Protein AF-A0A6I9PV59-F1 (afdb_monomer)

Secondary structure (DSSP, 8-state):
--HHHHHHHHHHHHHHHHHHHHHHHHHHHHHHHHHHHHHHHHHHHHHHHHHHHHHHHHHHHHGGG----TTHHHHHHHHHHHHHSTT-GGGGHHHHHHHHHHHHHHHHHHHHS--

pLDDT: mean 85.16, std 13.31, range [39.72, 97.44]

Organism: NCBI:txid8208

InterPro domains:
  IPR007964 MICOS complex subunit MIC19/MIC25 [PF05300] (12-62)
  IPR052632 MICOS complex subunit Mic19 [PTHR21588] (10-115)

Sequence (115 aa):
MPPFLQEIGLKAKQLGAREADLKKQDAFYREQVARLEERSAQFYKVTTENYHKAADQVNAKFRRYETYPVCADLQGQILACYKENVGKTLNCSNIATLYLQCVNNTKQNKLRTGG

Radius of gyration: 40.61 Å; Cα contacts (8 Å, |Δi|>4): 22; chains: 1; bounding box: 74×15×110 Å

Structure (mmCIF, N/CA/C/O backbone):
data_AF-A0A6I9PV59-F1
#
_entry.id   AF-A0A6I9PV59-F1
#
loop_
_atom_site.group_PDB
_atom_site.id
_atom_site.type_symbol
_atom_site.label_atom_id
_atom_site.label_alt_id
_atom_site.label_comp_id
_atom_site.label_asym_id
_atom_site.label_entity_id
_atom_site.label_seq_id
_atom_site.pdbx_PDB_ins_code
_atom_site.Cartn_x
_atom_site.Cartn_y
_atom_site.Cartn_z
_atom_site.occupancy
_atom_site.B_iso_or_equiv
_atom_site.auth_seq_id
_atom_site.auth_comp_id
_atom_site.auth_asym_id
_atom_site.auth_atom_id
_atom_site.pdbx_PDB_model_num
ATOM 1 N N . MET A 1 1 ? 39.782 -5.264 -75.529 1.00 59.97 1 MET A N 1
ATOM 2 C CA . MET A 1 1 ? 38.920 -5.575 -74.365 1.00 59.97 1 MET A CA 1
ATOM 3 C C . MET A 1 1 ? 37.809 -4.529 -74.333 1.00 59.97 1 MET A C 1
ATOM 5 O O . MET A 1 1 ? 38.156 -3.359 -74.437 1.00 59.97 1 MET A O 1
ATOM 9 N N . PRO A 1 2 ? 36.516 -4.898 -74.320 1.00 65.88 2 PRO A N 1
ATOM 10 C CA . PRO A 1 2 ? 35.432 -3.933 -74.509 1.00 65.88 2 PRO A CA 1
ATOM 11 C C . PRO A 1 2 ? 35.369 -2.915 -73.354 1.00 65.88 2 PRO A C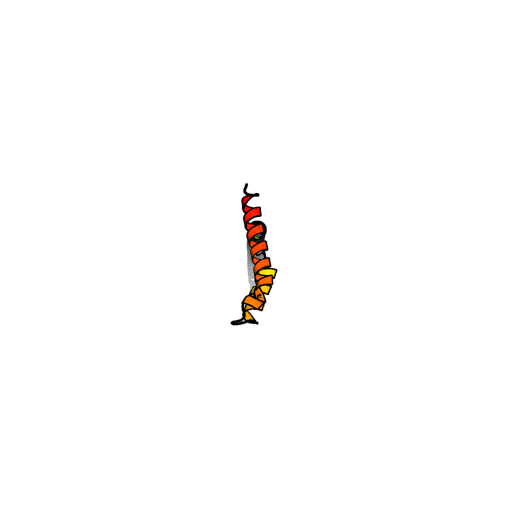 1
ATOM 13 O O . PRO A 1 2 ? 35.429 -3.340 -72.197 1.00 65.88 2 PRO A O 1
ATOM 16 N N . PRO A 1 3 ? 35.199 -1.608 -73.633 1.00 73.50 3 PRO A N 1
ATOM 17 C CA . PRO A 1 3 ? 35.178 -0.543 -72.617 1.00 73.50 3 PRO A CA 1
ATOM 18 C C . PRO A 1 3 ? 34.117 -0.745 -71.517 1.00 73.50 3 PRO A C 1
ATOM 20 O O . PRO A 1 3 ? 34.307 -0.323 -70.379 1.00 73.50 3 PRO A O 1
ATOM 23 N N . PHE A 1 4 ? 33.052 -1.492 -71.815 1.00 74.44 4 PHE A N 1
ATOM 24 C CA . PHE A 1 4 ? 31.960 -1.807 -70.891 1.00 74.44 4 PHE A CA 1
ATOM 25 C C . PHE A 1 4 ? 32.392 -2.622 -69.654 1.00 74.44 4 PHE A C 1
ATOM 27 O O . PHE A 1 4 ? 31.880 -2.419 -68.555 1.00 74.44 4 PHE A O 1
ATOM 34 N N . LEU A 1 5 ? 33.374 -3.525 -69.789 1.00 77.25 5 LEU A N 1
ATOM 35 C CA . LEU A 1 5 ? 33.854 -4.341 -68.661 1.00 77.25 5 LEU A CA 1
ATOM 36 C C . LEU A 1 5 ? 34.677 -3.522 -67.654 1.00 77.25 5 LEU A C 1
ATOM 38 O O . LEU A 1 5 ? 34.680 -3.826 -66.461 1.00 77.25 5 LEU A O 1
ATOM 42 N N . GLN A 1 6 ? 35.351 -2.467 -68.119 1.00 79.12 6 GLN A N 1
ATOM 43 C CA . GLN A 1 6 ? 36.149 -1.587 -67.265 1.00 79.12 6 GLN A CA 1
ATOM 44 C C . GLN A 1 6 ? 35.254 -0.702 -66.386 1.00 79.12 6 GLN A C 1
ATOM 46 O O . GLN A 1 6 ? 35.530 -0.526 -65.198 1.00 79.12 6 GLN A O 1
ATOM 51 N N . GLU A 1 7 ? 34.146 -0.214 -66.945 1.00 83.19 7 GLU A N 1
ATOM 52 C CA . GLU A 1 7 ? 33.148 0.591 -66.237 1.00 83.19 7 GLU A CA 1
ATOM 53 C C . GLU A 1 7 ? 32.430 -0.213 -65.137 1.00 83.19 7 GLU A C 1
ATOM 55 O O . GLU A 1 7 ? 32.293 0.257 -64.004 1.00 83.19 7 GLU A O 1
ATOM 60 N N . ILE A 1 8 ? 32.074 -1.474 -65.420 1.00 86.31 8 ILE A N 1
ATOM 61 C CA . ILE A 1 8 ? 31.498 -2.399 -64.428 1.00 86.31 8 ILE A CA 1
ATOM 62 C C . ILE A 1 8 ? 32.475 -2.644 -63.269 1.00 86.31 8 ILE A C 1
ATOM 64 O O . ILE A 1 8 ? 32.078 -2.576 -62.104 1.00 86.31 8 ILE A O 1
ATOM 68 N N . GLY A 1 9 ? 33.757 -2.886 -63.562 1.00 85.94 9 GLY A N 1
ATOM 69 C CA . GLY A 1 9 ? 34.775 -3.115 -62.533 1.00 85.94 9 GLY A CA 1
ATOM 70 C C . GLY A 1 9 ? 35.0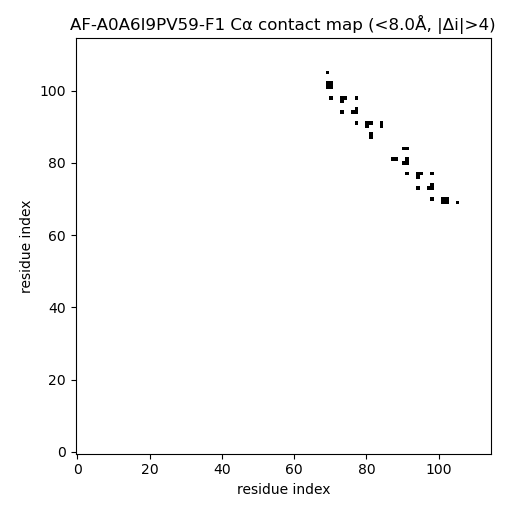01 -1.903 -61.621 1.00 85.94 9 GLY A C 1
ATOM 71 O O . GLY A 1 9 ? 35.211 -2.059 -60.417 1.00 85.94 9 GLY A O 1
ATOM 72 N N . LEU A 1 10 ? 34.918 -0.688 -62.168 1.00 88.56 10 LEU A N 1
ATOM 73 C CA . LEU A 1 10 ? 35.067 0.550 -61.400 1.00 88.56 10 LEU A CA 1
ATOM 74 C C . LEU A 1 10 ? 33.865 0.784 -60.472 1.00 88.56 10 LEU A C 1
ATOM 76 O O . LEU A 1 10 ? 34.034 1.115 -59.296 1.00 88.56 10 LEU A O 1
ATOM 80 N N . LYS A 1 11 ? 32.655 0.513 -60.973 1.00 90.75 11 LYS A N 1
ATOM 81 C CA . LYS A 1 11 ? 31.409 0.590 -60.202 1.00 90.75 11 LYS A CA 1
ATOM 82 C C . LYS A 1 11 ? 31.350 -0.467 -59.096 1.00 90.75 11 LYS A C 1
ATOM 84 O O . LYS A 1 11 ? 30.943 -0.154 -57.982 1.00 90.75 11 LYS A O 1
ATOM 89 N N . ALA A 1 12 ? 31.835 -1.683 -59.358 1.00 91.94 12 ALA A N 1
ATOM 90 C CA . ALA A 1 12 ? 31.950 -2.740 -58.351 1.00 91.94 12 ALA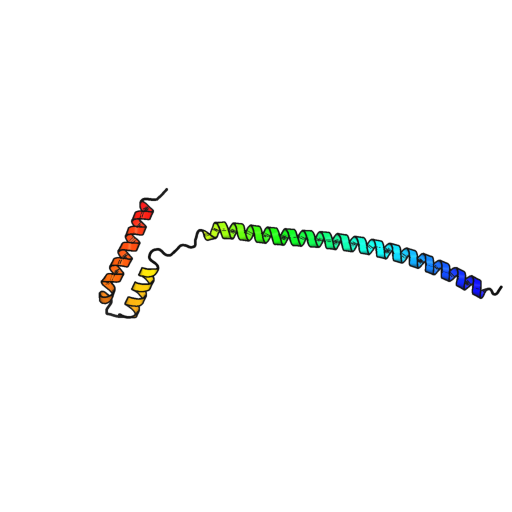 A CA 1
ATOM 91 C C . ALA A 1 12 ? 32.887 -2.344 -57.194 1.00 91.94 12 ALA A C 1
ATOM 93 O O . ALA A 1 12 ? 32.551 -2.555 -56.030 1.00 91.94 12 ALA A O 1
ATOM 94 N N . LYS A 1 13 ? 34.025 -1.697 -57.491 1.00 91.88 13 LYS A N 1
ATOM 95 C CA . LYS A 1 13 ? 34.936 -1.170 -56.459 1.00 91.88 13 LYS A CA 1
ATOM 96 C C . LYS A 1 13 ? 34.292 -0.065 -55.618 1.00 91.88 13 LYS A C 1
ATOM 98 O O . LYS A 1 13 ? 34.423 -0.085 -54.398 1.00 91.88 13 LYS A O 1
ATOM 103 N N . GLN A 1 14 ? 33.575 0.869 -56.249 1.00 93.69 14 GLN A N 1
ATOM 104 C CA . GLN A 1 14 ? 32.835 1.912 -55.528 1.00 93.69 14 GLN A CA 1
ATOM 105 C C . GLN A 1 14 ? 31.748 1.333 -54.617 1.00 93.69 14 GLN A C 1
ATOM 107 O O . GLN A 1 14 ? 31.594 1.788 -53.485 1.00 93.69 14 GLN A O 1
ATOM 112 N N . LEU A 1 15 ? 31.011 0.325 -55.090 1.00 94.06 15 LEU A N 1
ATOM 113 C CA . LEU A 1 15 ? 29.992 -0.353 -54.289 1.00 94.06 15 LEU A CA 1
ATOM 114 C C . LEU A 1 15 ? 30.608 -1.074 -53.088 1.00 94.06 15 LEU A C 1
ATOM 116 O O . LEU A 1 15 ? 30.111 -0.904 -51.980 1.00 94.06 15 LEU A O 1
ATOM 120 N N . GLY A 1 16 ? 31.720 -1.791 -53.277 1.00 94.25 16 GLY A N 1
ATOM 121 C CA . GLY A 1 16 ? 32.424 -2.461 -52.180 1.00 94.25 16 GLY A CA 1
ATOM 122 C C . GLY A 1 16 ? 32.947 -1.489 -51.117 1.00 94.25 16 GLY A C 1
ATOM 123 O O . GLY A 1 16 ? 32.797 -1.745 -49.925 1.00 94.25 16 GLY A O 1
ATOM 124 N N . ALA A 1 17 ? 33.497 -0.342 -51.532 1.00 94.00 17 ALA A N 1
ATOM 125 C CA . ALA A 1 17 ? 33.923 0.705 -50.601 1.00 94.00 17 ALA A CA 1
ATOM 126 C C . ALA A 1 17 ? 32.736 1.276 -49.806 1.00 94.00 17 ALA A C 1
ATOM 128 O O . ALA A 1 17 ? 32.789 1.368 -48.582 1.00 94.00 17 ALA A O 1
ATOM 129 N N . ARG A 1 18 ? 31.623 1.573 -50.489 1.00 94.56 18 ARG A N 1
ATOM 130 C CA . ARG A 1 18 ? 30.406 2.089 -49.850 1.00 94.56 18 ARG A CA 1
ATOM 131 C C . ARG A 1 18 ? 29.770 1.075 -48.896 1.00 94.56 18 ARG A C 1
ATOM 133 O O . ARG A 1 18 ? 29.250 1.465 -47.856 1.00 94.56 18 ARG A O 1
ATOM 140 N N . GLU A 1 19 ? 29.817 -0.214 -49.222 1.00 95.44 19 GLU A N 1
ATOM 141 C CA . GLU A 1 19 ? 29.332 -1.282 -48.344 1.00 95.44 19 GLU A CA 1
ATOM 142 C C . GLU A 1 19 ? 30.196 -1.414 -47.080 1.00 95.44 19 GLU A C 1
ATOM 144 O O . GLU A 1 19 ? 29.660 -1.596 -45.985 1.00 95.44 19 GLU A O 1
ATOM 149 N N . ALA A 1 20 ? 31.519 -1.280 -47.205 1.00 96.06 20 ALA A N 1
ATOM 150 C CA . ALA A 1 20 ? 32.426 -1.289 -46.059 1.00 96.06 20 ALA A CA 1
ATOM 151 C C . ALA A 1 20 ? 32.161 -0.105 -45.113 1.00 96.06 20 ALA A C 1
ATOM 153 O O . ALA A 1 20 ? 32.093 -0.294 -43.896 1.00 96.06 20 ALA A O 1
ATOM 154 N N . ASP A 1 21 ? 31.936 1.089 -45.667 1.00 95.38 21 ASP A N 1
ATOM 155 C CA . ASP A 1 21 ? 31.590 2.277 -44.884 1.00 95.38 21 ASP A CA 1
ATOM 156 C C . ASP A 1 21 ? 30.243 2.118 -44.166 1.00 95.38 21 ASP A C 1
ATOM 158 O O . ASP A 1 21 ? 30.139 2.409 -42.972 1.00 95.38 21 ASP A O 1
ATOM 162 N N . LEU A 1 22 ? 29.227 1.583 -44.854 1.00 94.81 22 LEU A N 1
ATOM 163 C CA . LEU A 1 22 ? 27.920 1.300 -44.253 1.00 94.81 22 LEU A CA 1
ATOM 164 C C . LEU A 1 22 ? 28.021 0.275 -43.118 1.00 94.81 22 LEU A C 1
ATOM 166 O O . LEU A 1 22 ? 27.437 0.488 -42.058 1.00 94.81 22 LEU A O 1
ATOM 170 N N . LYS A 1 23 ? 28.798 -0.802 -43.291 1.00 96.44 23 LYS A N 1
ATOM 171 C CA . LYS A 1 23 ? 29.027 -1.800 -42.228 1.00 96.44 23 LYS A CA 1
ATOM 172 C C . LYS A 1 23 ? 29.723 -1.195 -41.014 1.00 96.44 23 LYS A C 1
ATOM 174 O O . LYS A 1 23 ? 29.371 -1.520 -39.883 1.00 96.44 23 LYS A O 1
ATOM 179 N N . LYS A 1 24 ? 30.689 -0.300 -41.231 1.00 96.62 24 LYS A N 1
ATOM 180 C CA . LYS A 1 24 ? 31.383 0.396 -40.142 1.00 96.62 24 LYS A CA 1
ATOM 181 C C . LYS A 1 24 ? 30.431 1.300 -39.357 1.00 96.62 24 LYS A C 1
ATOM 183 O O . LYS A 1 24 ? 30.494 1.325 -38.130 1.00 96.62 24 LYS A O 1
ATOM 188 N N . GLN A 1 25 ? 29.545 2.013 -40.052 1.00 95.38 25 GLN A N 1
ATOM 189 C CA . GLN A 1 25 ? 28.523 2.840 -39.412 1.00 95.38 25 GLN A CA 1
ATOM 190 C C . GLN A 1 25 ? 27.499 1.995 -38.649 1.00 95.38 25 GLN A C 1
ATOM 192 O O . GLN A 1 25 ? 27.231 2.295 -37.490 1.00 95.38 25 GLN A O 1
ATOM 197 N N . ASP A 1 26 ? 26.974 0.923 -39.247 1.00 96.38 26 ASP A N 1
ATOM 198 C CA . ASP A 1 26 ? 26.022 0.016 -38.589 1.00 96.38 26 ASP A CA 1
ATOM 199 C C . ASP A 1 26 ? 26.615 -0.585 -37.306 1.00 96.38 26 ASP A C 1
ATOM 201 O O . ASP A 1 26 ? 25.983 -0.528 -36.253 1.00 96.38 26 ASP A O 1
ATOM 205 N N . ALA A 1 27 ? 27.864 -1.059 -37.351 1.00 96.62 27 ALA A N 1
ATOM 206 C CA . ALA A 1 27 ? 28.553 -1.577 -36.171 1.00 96.62 27 ALA A CA 1
ATOM 207 C C . ALA A 1 27 ? 28.692 -0.517 -35.064 1.00 96.62 27 ALA A C 1
ATOM 209 O O . ALA A 1 27 ? 28.397 -0.796 -33.902 1.00 96.62 27 ALA A O 1
ATOM 210 N N . PHE A 1 28 ? 29.084 0.710 -35.425 1.00 96.56 28 PHE A N 1
ATOM 211 C CA . PHE A 1 28 ? 29.209 1.815 -34.474 1.00 96.56 28 PHE A CA 1
ATOM 212 C C . PHE A 1 28 ? 27.864 2.175 -33.829 1.00 96.56 28 PHE A C 1
ATOM 214 O O . PHE A 1 28 ? 27.774 2.297 -32.608 1.00 96.56 28 PHE A O 1
ATOM 221 N N . TYR A 1 29 ? 26.802 2.319 -34.627 1.00 95.44 29 TYR A N 1
ATOM 222 C CA . TYR A 1 29 ? 25.481 2.666 -34.105 1.00 95.44 29 TYR A CA 1
ATOM 223 C C . TYR A 1 29 ? 24.890 1.552 -33.243 1.00 95.44 29 TYR A C 1
ATOM 225 O O . TYR A 1 29 ? 24.319 1.847 -32.195 1.00 95.44 29 TYR A O 1
ATOM 233 N N . ARG A 1 30 ? 25.078 0.282 -33.618 1.00 96.50 30 ARG A N 1
ATOM 234 C CA . ARG A 1 30 ? 24.661 -0.857 -32.789 1.00 96.50 30 ARG A CA 1
ATOM 235 C C . ARG A 1 30 ? 25.348 -0.862 -31.432 1.00 96.50 30 ARG A C 1
ATOM 237 O O . ARG A 1 30 ? 24.683 -1.089 -30.427 1.00 96.50 30 ARG A O 1
ATOM 244 N N . GLU A 1 31 ? 26.647 -0.574 -31.383 1.00 96.44 31 GLU A N 1
ATOM 245 C CA . GLU A 1 31 ? 27.371 -0.490 -30.112 1.00 96.44 31 GLU A CA 1
ATOM 246 C C . GLU A 1 31 ? 26.836 0.647 -29.228 1.00 96.44 31 GLU A C 1
ATOM 248 O O . GLU A 1 31 ? 26.632 0.461 -28.028 1.00 96.44 31 GLU A O 1
ATOM 253 N N . GLN A 1 32 ? 26.559 1.817 -29.812 1.00 95.00 32 GLN A N 1
ATOM 254 C CA . GLN A 1 32 ? 25.984 2.946 -29.075 1.00 95.00 32 GLN A CA 1
ATOM 255 C C . GLN A 1 32 ? 24.591 2.624 -28.521 1.00 95.00 32 GLN A C 1
ATOM 257 O O . GLN A 1 32 ? 24.311 2.930 -27.361 1.00 95.00 32 GLN A O 1
ATOM 262 N N . VAL A 1 33 ? 23.736 1.977 -29.321 1.00 95.88 33 VAL A N 1
ATOM 263 C CA . VAL A 1 33 ? 22.402 1.540 -28.885 1.00 95.88 33 VAL A CA 1
ATOM 264 C C . VAL A 1 33 ? 22.517 0.532 -27.744 1.00 95.88 33 VAL A C 1
ATOM 266 O O . VAL A 1 33 ? 21.901 0.743 -26.705 1.00 95.88 33 VAL A O 1
ATOM 269 N N . ALA A 1 34 ? 23.372 -0.486 -27.875 1.00 95.62 34 ALA A N 1
ATOM 270 C CA . ALA A 1 34 ? 23.563 -1.495 -26.835 1.00 95.62 34 ALA A CA 1
ATOM 271 C C . ALA A 1 34 ? 24.024 -0.880 -25.500 1.00 95.62 34 ALA A C 1
ATOM 273 O O . ALA A 1 34 ? 23.489 -1.208 -24.442 1.00 95.62 34 ALA A O 1
ATOM 274 N N . ARG A 1 35 ? 24.966 0.074 -25.539 1.00 93.31 35 ARG A N 1
ATOM 275 C CA . ARG A 1 35 ? 25.415 0.804 -24.337 1.00 93.31 35 ARG A CA 1
ATOM 276 C C . ARG A 1 35 ? 24.296 1.639 -23.712 1.00 93.31 35 ARG A C 1
ATOM 278 O O . ARG A 1 35 ? 24.208 1.737 -22.486 1.00 93.31 35 ARG A O 1
ATOM 285 N N . LEU A 1 36 ? 23.460 2.276 -24.533 1.00 92.31 36 LEU A N 1
ATOM 286 C CA . LEU A 1 36 ? 22.335 3.075 -24.052 1.00 92.31 36 LEU A CA 1
ATOM 287 C C . LEU A 1 36 ? 21.262 2.192 -23.400 1.00 92.31 36 LEU A C 1
ATOM 289 O O . LEU A 1 36 ? 20.762 2.534 -22.328 1.00 92.31 36 LEU A O 1
ATOM 293 N N . GLU A 1 37 ? 20.945 1.054 -24.016 1.00 90.19 37 GLU A N 1
ATOM 294 C CA . GLU A 1 37 ? 20.009 0.059 -23.488 1.00 90.19 37 GLU A CA 1
ATOM 295 C C . GLU A 1 37 ? 20.501 -0.524 -22.161 1.00 90.19 37 GLU A C 1
ATOM 297 O O . GLU A 1 37 ? 19.736 -0.567 -21.197 1.00 90.19 37 GLU A O 1
ATOM 302 N N . GLU A 1 38 ? 21.785 -0.882 -22.064 1.00 90.69 38 GLU A N 1
ATOM 303 C CA . GLU A 1 38 ? 22.387 -1.368 -20.819 1.00 9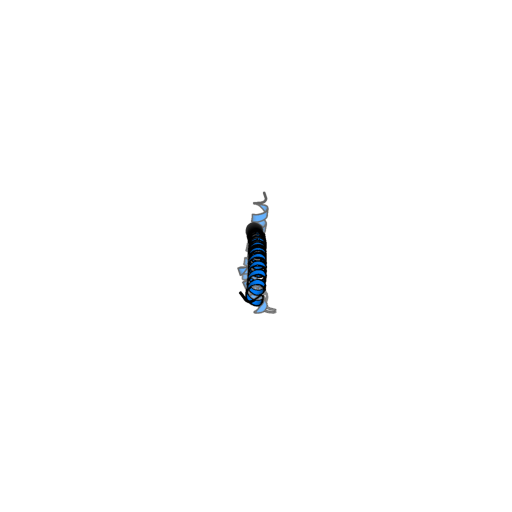0.69 38 GLU A CA 1
ATOM 304 C C . GLU A 1 38 ? 22.281 -0.325 -19.699 1.00 90.69 38 GLU A C 1
ATOM 306 O O . GLU A 1 38 ? 21.817 -0.627 -18.596 1.00 90.69 38 GLU A O 1
ATOM 311 N N . ARG A 1 39 ? 22.647 0.931 -19.985 1.00 87.38 39 ARG A N 1
ATOM 312 C CA . ARG A 1 39 ? 22.562 2.024 -19.006 1.00 87.38 39 ARG A CA 1
ATOM 313 C C . ARG A 1 39 ? 21.122 2.286 -18.566 1.00 87.38 39 ARG A C 1
ATOM 315 O O . ARG A 1 39 ? 20.878 2.525 -17.383 1.00 87.38 39 ARG A O 1
ATOM 322 N N . SER A 1 40 ? 20.176 2.238 -19.502 1.00 85.00 40 SER A N 1
ATOM 323 C CA . SER A 1 40 ? 18.747 2.380 -19.217 1.00 85.00 40 SER A CA 1
ATOM 324 C C . SER A 1 40 ? 18.257 1.252 -18.305 1.00 85.00 40 SER A C 1
ATOM 326 O O . SER A 1 40 ? 17.662 1.519 -17.260 1.00 85.00 40 SER A O 1
ATOM 328 N N . ALA A 1 41 ? 18.584 -0.002 -18.628 1.00 84.56 41 ALA A N 1
ATOM 329 C CA . ALA A 1 41 ? 18.204 -1.169 -17.835 1.00 84.56 41 ALA A CA 1
ATOM 330 C C . ALA A 1 41 ? 18.769 -1.111 -16.407 1.00 84.56 41 ALA A C 1
ATOM 332 O O . ALA A 1 41 ? 18.051 -1.380 -15.440 1.00 84.56 41 ALA A O 1
ATOM 333 N N . GLN A 1 42 ? 20.032 -0.700 -16.254 1.00 80.75 42 GLN A N 1
ATOM 334 C CA . GLN A 1 42 ? 20.646 -0.488 -14.941 1.00 80.75 42 GLN A CA 1
ATOM 335 C C . GLN A 1 42 ? 19.915 0.596 -14.137 1.00 80.75 42 GLN A C 1
ATOM 337 O O . GLN A 1 42 ? 19.636 0.400 -12.953 1.00 80.75 42 GLN A O 1
ATOM 342 N N . PHE A 1 43 ? 19.553 1.715 -14.769 1.00 76.62 43 PHE A N 1
ATOM 343 C CA . PHE A 1 43 ? 18.832 2.800 -14.103 1.00 76.62 43 PHE A CA 1
ATOM 344 C C . PHE A 1 43 ? 17.423 2.380 -13.655 1.00 76.62 43 PHE A C 1
ATOM 346 O O . PHE A 1 43 ? 17.037 2.629 -12.508 1.00 76.62 43 PHE A O 1
ATOM 353 N N . TYR A 1 44 ? 16.673 1.688 -14.520 1.00 68.50 44 TYR A N 1
ATOM 354 C CA . TYR A 1 44 ? 15.351 1.152 -14.179 1.00 68.50 44 TYR A CA 1
ATOM 355 C C . TYR A 1 44 ? 15.420 0.174 -13.002 1.00 68.50 44 TYR A C 1
ATOM 357 O O . TYR A 1 44 ? 14.648 0.304 -12.053 1.00 68.50 44 TYR A O 1
ATOM 365 N N . LYS A 1 45 ? 16.392 -0.746 -13.007 1.00 72.19 45 LYS A N 1
ATOM 366 C CA . LYS A 1 45 ? 16.573 -1.729 -11.932 1.00 72.19 45 LYS A CA 1
ATOM 367 C C . LYS A 1 45 ? 16.837 -1.066 -10.578 1.00 72.19 45 LYS A C 1
ATOM 369 O O . LYS A 1 45 ? 16.145 -1.356 -9.604 1.00 72.19 45 LYS A O 1
ATOM 374 N N . VAL A 1 46 ? 17.785 -0.128 -10.529 1.00 70.81 46 VAL A N 1
ATOM 375 C CA . VAL A 1 46 ? 18.142 0.595 -9.296 1.00 70.81 46 VAL A CA 1
ATOM 376 C C . VAL A 1 46 ? 16.967 1.433 -8.778 1.00 70.81 46 VAL A C 1
ATOM 378 O O . VAL A 1 46 ? 16.791 1.564 -7.568 1.00 70.81 46 VAL A O 1
ATOM 381 N N . THR A 1 47 ? 16.130 1.969 -9.667 1.00 68.50 47 THR A N 1
ATOM 382 C CA . THR A 1 47 ? 14.953 2.762 -9.277 1.00 68.50 47 THR A CA 1
ATOM 383 C C . THR A 1 47 ? 13.882 1.891 -8.623 1.00 68.50 47 THR A C 1
ATOM 385 O O . THR A 1 47 ? 13.392 2.216 -7.541 1.00 68.50 47 THR A O 1
ATOM 388 N N . THR A 1 48 ? 13.554 0.756 -9.240 1.00 72.25 48 THR A N 1
ATOM 389 C CA . THR A 1 48 ? 12.527 -0.160 -8.735 1.00 72.25 48 THR A CA 1
ATOM 390 C C . THR A 1 48 ? 12.962 -0.840 -7.435 1.00 72.25 48 THR A C 1
ATOM 392 O O . THR A 1 48 ? 12.195 -0.867 -6.473 1.00 72.25 48 THR A O 1
ATOM 395 N N . GLU A 1 49 ? 14.204 -1.325 -7.351 1.00 78.44 49 GLU A N 1
ATOM 396 C CA . GLU A 1 49 ? 14.723 -1.985 -6.144 1.00 78.44 49 GLU A CA 1
ATOM 397 C C . GLU A 1 49 ? 14.793 -1.033 -4.944 1.00 78.44 49 GLU A C 1
ATOM 399 O O . GLU A 1 49 ? 14.365 -1.389 -3.843 1.00 78.44 49 GLU A O 1
ATOM 404 N N . ASN A 1 50 ? 15.278 0.197 -5.144 1.00 80.75 50 ASN A N 1
ATOM 405 C CA . ASN A 1 50 ? 15.318 1.188 -4.069 1.00 80.75 50 ASN A CA 1
ATOM 406 C C . ASN A 1 50 ? 13.916 1.608 -3.624 1.00 80.75 50 ASN A C 1
ATOM 408 O O . ASN A 1 50 ? 13.692 1.772 -2.425 1.00 80.75 50 ASN A O 1
ATOM 412 N N . TYR A 1 51 ? 12.971 1.744 -4.559 1.00 81.62 51 TYR A N 1
ATOM 413 C CA . TYR A 1 51 ? 11.584 2.059 -4.230 1.00 81.62 51 TYR A CA 1
ATOM 414 C C . TYR A 1 51 ? 10.945 0.964 -3.373 1.00 81.62 51 TYR A C 1
ATOM 416 O O . TYR A 1 51 ? 10.427 1.262 -2.297 1.00 81.62 51 TYR A O 1
ATOM 424 N N . HIS A 1 52 ? 11.028 -0.301 -3.797 1.00 85.12 52 HIS A N 1
ATOM 425 C CA . HIS A 1 52 ? 10.467 -1.417 -3.031 1.00 85.12 52 HIS A CA 1
ATOM 426 C C . HIS A 1 52 ? 11.112 -1.536 -1.655 1.00 85.12 52 HIS A C 1
ATOM 428 O O . HIS A 1 52 ? 10.411 -1.629 -0.653 1.00 85.12 52 HIS A O 1
ATOM 434 N N . LYS A 1 53 ? 12.440 -1.425 -1.578 1.00 87.06 53 LYS A N 1
ATOM 435 C CA . LYS A 1 53 ? 13.156 -1.470 -0.302 1.00 87.06 53 LYS A CA 1
ATOM 436 C C . LYS A 1 53 ? 12.752 -0.324 0.629 1.00 87.06 53 LYS A C 1
ATOM 438 O O . LYS A 1 53 ? 12.596 -0.541 1.830 1.00 87.06 53 LYS A O 1
ATOM 443 N N . ALA A 1 54 ? 12.571 0.887 0.102 1.00 85.12 54 ALA A N 1
ATOM 444 C CA . ALA A 1 54 ? 12.083 2.022 0.880 1.00 85.12 54 ALA A CA 1
ATOM 445 C C . ALA A 1 54 ? 10.636 1.800 1.351 1.00 85.12 54 ALA A C 1
ATOM 447 O O . ALA A 1 54 ? 10.336 2.030 2.524 1.00 85.12 54 ALA A O 1
ATOM 448 N N . ALA A 1 55 ? 9.762 1.297 0.477 1.00 84.12 55 ALA A N 1
ATOM 449 C CA . ALA A 1 55 ? 8.381 0.963 0.809 1.00 84.12 55 ALA A CA 1
ATOM 450 C C . ALA A 1 55 ? 8.301 -0.115 1.902 1.00 84.12 55 ALA A C 1
ATOM 452 O O . ALA A 1 55 ? 7.558 0.056 2.866 1.00 84.12 55 ALA A O 1
ATOM 453 N N . ASP A 1 56 ? 9.116 -1.168 1.820 1.00 83.25 56 ASP A N 1
ATOM 454 C CA . ASP A 1 56 ? 9.178 -2.233 2.825 1.00 83.25 56 ASP A CA 1
ATOM 455 C C . ASP A 1 56 ? 9.702 -1.724 4.169 1.00 83.25 56 ASP A C 1
ATOM 457 O O . ASP A 1 56 ? 9.153 -2.060 5.217 1.00 83.25 56 ASP A O 1
ATOM 461 N N . GLN A 1 57 ? 10.726 -0.865 4.166 1.00 82.75 57 GLN A N 1
ATOM 462 C CA . GLN A 1 57 ? 11.242 -0.249 5.392 1.00 82.75 57 GLN A CA 1
ATOM 463 C C . GLN A 1 57 ? 10.211 0.658 6.067 1.00 82.75 57 GLN A C 1
ATOM 465 O O . GLN A 1 57 ? 10.102 0.660 7.296 1.00 82.75 57 GLN A O 1
ATOM 470 N N . VAL A 1 58 ? 9.454 1.429 5.283 1.00 80.94 58 VAL A N 1
ATOM 471 C CA . VAL A 1 58 ? 8.335 2.233 5.784 1.00 80.94 58 VAL A CA 1
ATOM 472 C C . VAL A 1 58 ? 7.255 1.301 6.330 1.00 80.94 58 VAL A C 1
ATOM 474 O O . VAL A 1 58 ? 6.888 1.417 7.495 1.00 80.94 58 VAL A O 1
ATOM 477 N N . ASN A 1 59 ? 6.814 0.309 5.562 1.00 75.94 59 ASN A N 1
ATOM 478 C CA . ASN A 1 59 ? 5.782 -0.630 5.991 1.00 75.94 59 ASN A CA 1
ATOM 479 C C . ASN A 1 59 ? 6.176 -1.366 7.283 1.00 75.94 59 ASN A C 1
ATOM 481 O O . ASN A 1 59 ? 5.383 -1.444 8.212 1.00 75.94 59 ASN A O 1
ATOM 485 N N . ALA A 1 60 ? 7.424 -1.816 7.417 1.00 74.25 60 ALA A N 1
ATOM 486 C CA . ALA A 1 60 ? 7.925 -2.454 8.634 1.00 74.25 60 ALA A CA 1
ATOM 487 C C . ALA A 1 60 ? 7.932 -1.512 9.854 1.00 74.25 60 ALA A C 1
ATOM 489 O O . ALA A 1 60 ? 7.651 -1.944 10.973 1.00 74.25 60 ALA A O 1
ATOM 490 N N . LYS A 1 61 ? 8.226 -0.219 9.661 1.00 68.56 61 LYS A N 1
ATOM 491 C CA . LYS A 1 61 ? 8.188 0.785 10.738 1.00 68.56 61 LYS A CA 1
ATOM 492 C C . LYS A 1 61 ? 6.759 1.167 11.132 1.00 68.56 61 LYS A C 1
ATOM 494 O O . LYS A 1 61 ? 6.497 1.360 12.317 1.00 68.56 61 LYS A O 1
ATOM 499 N N . PHE A 1 62 ? 5.843 1.251 10.168 1.00 65.38 62 PHE A N 1
ATOM 500 C CA . PHE A 1 62 ? 4.466 1.708 10.380 1.00 65.38 62 PHE A CA 1
ATOM 501 C C . PHE A 1 62 ? 3.462 0.576 10.663 1.00 65.38 62 PHE A C 1
ATOM 503 O O . PHE A 1 62 ? 2.435 0.835 11.288 1.00 65.38 62 PHE A O 1
ATOM 510 N N . ARG A 1 63 ? 3.788 -0.693 10.363 1.00 57.88 63 ARG A N 1
ATOM 511 C CA . ARG A 1 63 ? 3.029 -1.879 10.821 1.00 57.88 63 ARG A CA 1
ATOM 512 C C . ARG A 1 63 ? 2.957 -2.019 12.343 1.00 57.88 63 ARG A C 1
ATOM 514 O O . ARG A 1 63 ? 2.167 -2.811 12.840 1.00 57.88 63 ARG A O 1
ATOM 521 N N . ARG A 1 64 ? 3.725 -1.225 13.101 1.00 55.84 64 ARG A N 1
ATOM 522 C CA . ARG A 1 64 ? 3.616 -1.139 14.567 1.00 55.84 64 ARG A CA 1
ATOM 523 C C . ARG A 1 64 ? 2.234 -0.700 15.064 1.00 55.84 64 ARG A C 1
ATOM 525 O O . ARG A 1 64 ? 1.952 -0.885 16.242 1.00 55.84 64 ARG A O 1
ATOM 532 N N . TYR A 1 65 ? 1.388 -0.154 14.191 1.00 51.41 65 TYR A N 1
ATOM 533 C CA . TYR A 1 65 ? 0.031 0.269 14.524 1.00 51.41 65 TYR A CA 1
ATOM 534 C C . TYR A 1 65 ? -1.044 -0.590 13.853 1.00 51.41 65 TYR A C 1
ATOM 536 O O . TYR A 1 65 ? -2.102 -0.078 13.486 1.00 51.41 65 TYR A O 1
ATOM 544 N N . GLU A 1 66 ? -0.860 -1.912 13.804 1.00 52.06 66 GLU A N 1
ATOM 545 C CA . GLU A 1 66 ? -2.008 -2.776 14.105 1.00 52.06 66 GLU A CA 1
ATOM 546 C C . GLU A 1 66 ? -2.414 -2.469 15.550 1.00 52.06 66 GLU A C 1
ATOM 548 O O . GLU A 1 66 ? -2.016 -3.126 16.508 1.00 52.06 66 GLU A O 1
ATOM 553 N N . THR A 1 67 ? -3.121 -1.351 15.720 1.00 55.53 67 THR A N 1
ATOM 554 C CA . THR A 1 67 ? -3.675 -0.927 16.995 1.00 55.53 67 THR A CA 1
ATOM 555 C C . THR A 1 67 ? -4.766 -1.936 17.277 1.00 55.53 67 THR A C 1
ATOM 557 O O . THR A 1 67 ? -5.904 -1.742 16.860 1.00 55.53 67 THR A O 1
ATOM 560 N N . TYR A 1 68 ? -4.391 -3.067 17.874 1.00 61.47 68 TYR A N 1
ATOM 561 C CA . TYR A 1 68 ? -5.341 -4.108 18.208 1.00 61.47 68 TYR A CA 1
ATOM 562 C C . TYR A 1 68 ? -6.379 -3.455 19.120 1.00 61.47 68 TYR A C 1
ATOM 564 O O . TYR A 1 68 ? -6.001 -2.951 20.188 1.00 61.47 68 TYR A O 1
ATOM 572 N N . PRO A 1 69 ? -7.647 -3.356 18.685 1.00 72.62 69 PRO A N 1
ATOM 573 C CA . PRO A 1 69 ? -8.644 -2.660 19.464 1.00 72.62 69 PRO A CA 1
ATOM 574 C C . PRO A 1 69 ? -8.739 -3.367 20.810 1.00 72.62 69 PRO A C 1
ATOM 576 O O . PRO A 1 69 ? -9.000 -4.568 20.901 1.00 72.62 69 PRO A O 1
ATOM 579 N N . VAL A 1 70 ? -8.433 -2.637 21.877 1.00 83.94 70 VAL A N 1
ATOM 580 C CA . VAL A 1 70 ? -8.448 -3.234 23.205 1.00 83.94 70 VAL A CA 1
ATOM 581 C C . VAL A 1 70 ? -9.892 -3.590 23.536 1.00 83.94 70 VAL A C 1
ATOM 583 O O . VAL A 1 70 ? -10.789 -2.774 23.341 1.00 83.94 70 VAL A O 1
ATOM 586 N N . CYS A 1 71 ? -10.110 -4.811 24.025 1.00 91.25 71 CYS A N 1
ATOM 587 C CA . CYS A 1 71 ? -11.443 -5.349 24.297 1.00 91.25 71 CYS A CA 1
ATOM 588 C C . CYS A 1 71 ? -12.314 -5.550 23.037 1.00 91.25 71 CYS A C 1
ATOM 590 O O . CYS A 1 71 ? -13.537 -5.577 23.172 1.00 91.25 71 CYS A O 1
ATOM 592 N N . ALA A 1 72 ? -11.721 -5.712 21.841 1.00 90.56 72 ALA A N 1
ATOM 593 C CA . ALA A 1 72 ? -12.443 -5.885 20.571 1.00 90.56 72 ALA A CA 1
ATOM 594 C C . ALA A 1 72 ? -13.533 -6.968 20.619 1.00 90.56 72 ALA A C 1
ATOM 596 O O . ALA A 1 72 ? -14.659 -6.731 20.186 1.00 90.56 72 ALA A O 1
ATOM 597 N N . ASP A 1 73 ? -13.232 -8.128 21.204 1.00 91.81 73 ASP A N 1
ATOM 598 C CA . ASP A 1 73 ? -14.185 -9.240 21.277 1.00 91.81 73 ASP A CA 1
ATOM 599 C C . ASP A 1 73 ? -15.390 -8.898 22.165 1.00 91.81 73 ASP A C 1
ATOM 601 O O . ASP A 1 73 ? -16.537 -9.161 21.803 1.00 91.81 73 ASP A O 1
ATOM 605 N N . LEU A 1 74 ? -15.144 -8.249 23.310 1.00 94.75 74 LEU A N 1
ATOM 606 C CA . LEU A 1 74 ? -16.198 -7.776 24.214 1.00 94.75 74 LEU A CA 1
ATOM 607 C C . LEU A 1 74 ? -17.015 -6.646 23.576 1.00 94.75 74 LEU A C 1
ATOM 609 O O . LEU A 1 74 ? -18.229 -6.590 23.762 1.00 94.75 74 LEU A O 1
ATOM 613 N N . GLN A 1 75 ? -16.368 -5.779 22.793 1.00 93.81 75 GLN A N 1
ATOM 614 C CA . GLN A 1 75 ? -17.034 -4.737 22.016 1.00 93.81 75 GLN A CA 1
ATOM 615 C C . GLN A 1 75 ? -17.959 -5.343 20.949 1.00 93.81 75 GLN A C 1
ATOM 617 O O . GLN A 1 75 ? -19.090 -4.888 20.786 1.00 93.81 75 GLN A O 1
ATOM 622 N N . GLY A 1 76 ? -17.521 -6.394 20.252 1.00 94.81 76 GLY A N 1
ATOM 623 C CA . GLY A 1 76 ? -18.367 -7.129 19.311 1.00 94.81 76 GLY A CA 1
ATOM 624 C C . GLY A 1 76 ? -19.580 -7.757 20.003 1.00 94.81 76 GLY A C 1
ATOM 625 O O . GLY A 1 76 ? -20.715 -7.569 19.563 1.00 94.81 76 GLY A O 1
ATOM 626 N N . GLN A 1 77 ? -19.354 -8.434 21.131 1.00 95.69 77 GLN A N 1
ATOM 627 C CA . GLN A 1 77 ? -20.407 -9.111 21.895 1.00 95.69 77 GLN A CA 1
ATOM 628 C C . GLN A 1 77 ? -21.451 -8.144 22.471 1.00 95.69 77 GLN A C 1
ATOM 630 O O . GLN A 1 77 ? -22.649 -8.416 22.388 1.00 95.69 77 GLN A O 1
ATOM 635 N N . ILE A 1 78 ? -21.036 -7.001 23.032 1.00 96.50 78 ILE A N 1
ATOM 636 C CA . ILE A 1 78 ? -21.982 -6.031 23.607 1.00 96.50 78 ILE A CA 1
ATOM 637 C C . ILE A 1 78 ? -22.836 -5.363 22.521 1.00 96.50 78 ILE A C 1
ATOM 639 O O . ILE A 1 78 ? -24.040 -5.180 22.709 1.00 96.50 78 ILE A O 1
ATOM 643 N N . LEU A 1 79 ? -22.239 -5.050 21.364 1.00 96.31 79 LEU A N 1
ATOM 644 C CA . LEU A 1 79 ? -22.959 -4.479 20.225 1.00 96.31 79 LEU A CA 1
ATOM 645 C C . LEU A 1 79 ? -23.980 -5.468 19.656 1.00 96.31 79 LEU A C 1
ATOM 647 O O . LEU A 1 79 ? -25.117 -5.077 19.386 1.00 96.31 79 LEU A O 1
ATOM 651 N N . ALA A 1 80 ? -23.604 -6.744 19.523 1.00 97.19 80 ALA A N 1
ATOM 652 C CA . ALA A 1 80 ? -24.524 -7.802 19.116 1.00 97.19 80 ALA A CA 1
ATOM 653 C C . ALA A 1 80 ? -25.690 -7.936 20.109 1.00 97.19 80 ALA A C 1
ATOM 655 O O . ALA A 1 80 ? -26.851 -7.883 19.703 1.00 97.19 80 ALA A O 1
ATOM 656 N N . CYS A 1 81 ? -25.399 -7.975 21.414 1.00 97.44 81 CYS A N 1
ATOM 657 C CA . CYS A 1 81 ? -26.428 -8.100 22.444 1.00 97.44 81 CYS A CA 1
ATOM 658 C C . CYS A 1 81 ? -27.445 -6.949 22.406 1.00 97.44 81 CYS A C 1
ATOM 660 O O . CYS A 1 81 ? -28.651 -7.198 22.448 1.00 97.44 81 CYS A O 1
ATOM 662 N N . TYR A 1 82 ? -26.992 -5.694 22.287 1.00 97.31 82 TYR A N 1
ATOM 663 C CA . TYR A 1 82 ? -27.908 -4.551 22.202 1.00 97.31 82 TYR A CA 1
ATOM 664 C C . TYR A 1 82 ? -28.748 -4.554 20.925 1.00 97.31 82 TYR A C 1
ATOM 666 O O . TYR A 1 82 ? -29.915 -4.164 20.970 1.00 97.31 82 TYR A O 1
ATOM 674 N N . LYS A 1 83 ? -28.181 -5.015 19.806 1.00 97.19 83 LYS A N 1
ATOM 675 C CA . LYS A 1 83 ? -28.910 -5.161 18.542 1.00 97.19 83 LYS A CA 1
ATOM 676 C C . LYS A 1 83 ? -30.013 -6.218 18.640 1.00 97.19 83 LYS A C 1
ATOM 678 O O . LYS A 1 83 ? -31.080 -6.033 18.067 1.00 97.19 83 LYS A O 1
ATOM 683 N N . GLU A 1 84 ? -29.771 -7.299 19.372 1.00 97.00 84 GLU A N 1
ATOM 684 C CA . GLU A 1 84 ? -30.737 -8.385 19.579 1.00 97.00 84 GLU A CA 1
ATOM 685 C C . GLU A 1 84 ? -31.772 -8.068 20.675 1.00 97.00 84 GLU A C 1
ATOM 687 O O . GLU A 1 84 ? -32.892 -8.573 20.636 1.00 97.00 84 GLU A O 1
ATOM 692 N N . ASN A 1 85 ? -31.434 -7.196 21.632 1.00 95.81 85 ASN A N 1
ATOM 693 C CA . ASN A 1 85 ? -32.263 -6.852 22.795 1.00 95.81 85 ASN A CA 1
ATOM 694 C C . ASN A 1 85 ? -32.697 -5.374 22.795 1.00 95.81 85 ASN A C 1
ATOM 696 O O . ASN A 1 85 ? -32.595 -4.681 23.813 1.00 95.81 85 ASN A O 1
ATOM 700 N N . VAL A 1 86 ? -33.199 -4.874 21.662 1.00 94.56 86 VAL A N 1
ATOM 701 C CA . VAL A 1 86 ? -33.674 -3.484 21.536 1.00 94.56 86 VAL A CA 1
ATOM 702 C C . VAL A 1 86 ? -34.760 -3.190 22.579 1.00 94.56 86 VAL A C 1
ATOM 704 O O . VAL A 1 86 ? -35.727 -3.934 22.725 1.00 94.56 86 VAL A O 1
ATOM 707 N N . GLY A 1 87 ? -34.581 -2.112 23.348 1.00 93.81 87 GLY A N 1
ATOM 708 C CA . GLY A 1 87 ? -35.484 -1.733 24.444 1.00 93.81 87 GLY A CA 1
ATOM 709 C C . GLY A 1 87 ? -35.368 -2.591 25.714 1.00 93.81 87 GLY A C 1
ATOM 710 O O . GLY A 1 87 ? -35.994 -2.267 26.717 1.00 93.81 87 GLY A O 1
ATOM 711 N N . LYS A 1 88 ? -34.542 -3.647 25.711 1.00 95.12 88 LYS A N 1
ATOM 712 C CA . LYS A 1 88 ? -34.280 -4.545 26.852 1.00 95.12 88 LYS A CA 1
ATOM 713 C C . LYS A 1 88 ? -32.786 -4.586 27.187 1.00 95.12 88 LYS A C 1
ATOM 715 O O . LYS A 1 88 ? -32.205 -5.646 27.409 1.00 95.12 88 LYS A O 1
ATOM 720 N N . THR A 1 89 ? -32.150 -3.417 27.231 1.00 92.25 89 THR A N 1
ATOM 721 C CA . THR A 1 89 ? -30.690 -3.269 27.392 1.00 92.25 89 THR A CA 1
ATOM 722 C C . THR A 1 89 ? -30.141 -3.891 28.678 1.00 92.25 89 THR A C 1
ATOM 724 O O . THR A 1 89 ? -28.976 -4.286 28.708 1.00 92.25 89 THR A O 1
ATOM 727 N N . LEU A 1 9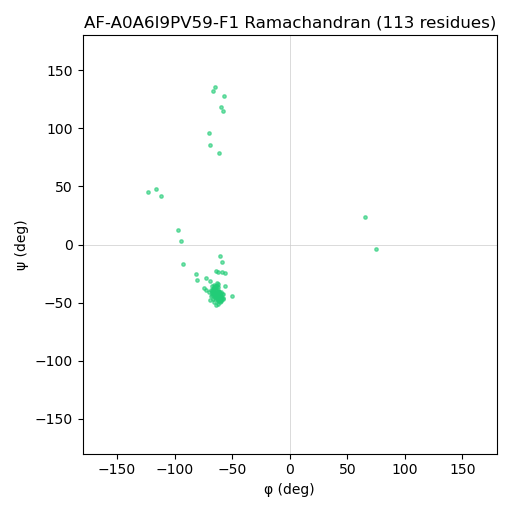0 ? -30.976 -4.047 29.712 1.00 95.19 90 LEU A N 1
ATOM 728 C CA . LEU A 1 90 ? -30.617 -4.723 30.962 1.00 95.19 90 LEU A CA 1
ATOM 729 C C . LEU A 1 90 ? -30.256 -6.207 30.776 1.00 95.19 90 LEU A C 1
ATOM 731 O O . LEU A 1 90 ? -29.488 -6.741 31.574 1.00 95.19 90 LEU A O 1
ATOM 735 N N . ASN A 1 91 ? -30.724 -6.862 29.707 1.00 96.56 91 ASN A N 1
ATOM 736 C CA . ASN A 1 91 ? -30.306 -8.230 29.378 1.00 96.56 91 ASN A CA 1
ATOM 737 C C . ASN A 1 91 ? -28.807 -8.311 29.041 1.00 96.56 91 ASN A C 1
ATOM 739 O O . ASN A 1 91 ? -28.189 -9.361 29.190 1.00 96.56 91 ASN A O 1
ATOM 743 N N . CYS A 1 92 ? -28.203 -7.193 28.628 1.00 97.38 92 CYS A N 1
ATOM 744 C CA . CYS A 1 92 ? -26.793 -7.106 28.259 1.00 97.38 92 CYS A CA 1
ATOM 745 C C . CYS A 1 92 ? -25.892 -6.642 29.414 1.00 97.38 92 CYS A C 1
ATOM 747 O O . CYS A 1 92 ? -24.688 -6.479 29.215 1.00 97.38 92 CYS A O 1
ATOM 749 N N . SER A 1 93 ? -26.437 -6.433 30.621 1.00 96.75 93 SER A N 1
ATOM 750 C CA . SER A 1 93 ? -25.714 -5.854 31.766 1.00 96.75 93 SER A CA 1
ATOM 751 C C . SER A 1 93 ? -24.444 -6.620 32.146 1.00 96.75 93 SER A C 1
ATOM 753 O O . SER A 1 93 ? -23.438 -6.010 32.511 1.00 96.75 93 SER A O 1
ATOM 755 N N . ASN A 1 94 ? -24.454 -7.950 32.023 1.00 96.62 94 ASN A N 1
ATOM 756 C CA . ASN A 1 94 ? -23.281 -8.768 32.331 1.00 96.62 94 ASN A CA 1
ATOM 757 C C . ASN A 1 94 ? -22.120 -8.487 31.357 1.00 96.62 94 ASN A C 1
ATOM 759 O O . ASN A 1 94 ? -21.009 -8.170 31.776 1.00 96.62 94 ASN A O 1
ATOM 763 N N . ILE A 1 95 ? -22.395 -8.506 30.047 1.00 96.12 95 ILE A N 1
ATOM 764 C CA . ILE A 1 95 ? -21.394 -8.216 29.007 1.00 96.12 95 ILE A CA 1
ATOM 765 C C . ILE A 1 95 ? -20.940 -6.751 29.094 1.00 96.12 95 ILE A C 1
ATOM 767 O O . ILE A 1 95 ? -19.752 -6.463 28.958 1.00 96.12 95 ILE A O 1
ATOM 771 N N . ALA A 1 96 ? -21.856 -5.827 29.403 1.00 96.50 96 ALA A N 1
AT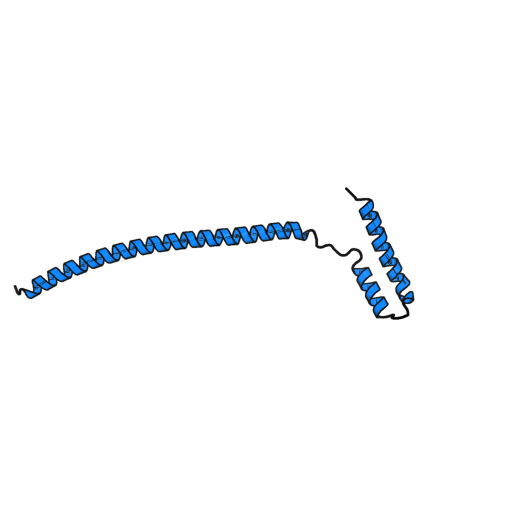OM 772 C CA . ALA A 1 96 ? -21.527 -4.423 29.633 1.00 96.50 96 ALA A CA 1
ATOM 773 C C . ALA A 1 96 ? -20.534 -4.234 30.788 1.00 96.50 96 ALA A C 1
ATOM 775 O O . ALA A 1 96 ? -19.582 -3.460 30.670 1.00 96.50 96 ALA A O 1
ATOM 776 N N . THR A 1 97 ? -20.711 -4.986 31.875 1.00 96.88 97 THR A N 1
ATOM 777 C CA . THR A 1 97 ? -19.808 -4.956 33.031 1.00 96.88 97 THR A CA 1
ATOM 778 C C . THR A 1 97 ? -18.420 -5.474 32.658 1.00 96.88 97 THR A C 1
ATOM 780 O O . THR A 1 97 ? -17.422 -4.817 32.955 1.00 96.88 97 THR A O 1
ATOM 783 N N . LEU A 1 98 ? -18.345 -6.602 31.944 1.00 96.06 98 LEU A N 1
ATOM 784 C CA . LEU A 1 98 ? -17.080 -7.181 31.477 1.00 96.06 98 LEU A CA 1
ATOM 785 C C . LEU A 1 98 ? -16.333 -6.243 30.518 1.00 96.06 98 LEU A C 1
ATOM 787 O O . LEU A 1 98 ? -15.124 -6.042 30.655 1.00 96.06 98 LEU A O 1
ATOM 791 N N . TYR A 1 99 ? -17.050 -5.618 29.582 1.00 95.38 99 TYR A N 1
ATOM 792 C CA . TYR A 1 99 ? -16.477 -4.632 28.668 1.00 95.38 99 TYR A CA 1
ATOM 793 C C . TYR A 1 99 ? -15.887 -3.435 29.429 1.00 95.38 99 TYR A C 1
ATOM 795 O O . TYR A 1 99 ? -14.729 -3.069 29.214 1.00 95.38 99 TYR A O 1
ATOM 803 N N . LEU A 1 100 ? -16.638 -2.873 30.383 1.00 94.19 100 LEU A N 1
ATOM 804 C CA . LEU A 1 100 ? -16.169 -1.762 31.215 1.00 94.19 100 LEU A CA 1
ATOM 805 C C . LEU A 1 100 ? -14.945 -2.139 32.059 1.00 94.19 100 LEU A C 1
ATOM 807 O O . LEU A 1 100 ? -14.006 -1.348 32.158 1.00 94.19 100 LEU A O 1
ATOM 811 N N . GLN A 1 101 ? -14.918 -3.342 32.637 1.00 95.44 101 GLN A N 1
ATOM 812 C CA . GLN A 1 101 ? -13.767 -3.842 33.392 1.00 95.44 101 GLN A CA 1
ATOM 813 C C . GLN A 1 101 ? -12.513 -3.939 32.516 1.00 95.44 101 GLN A C 1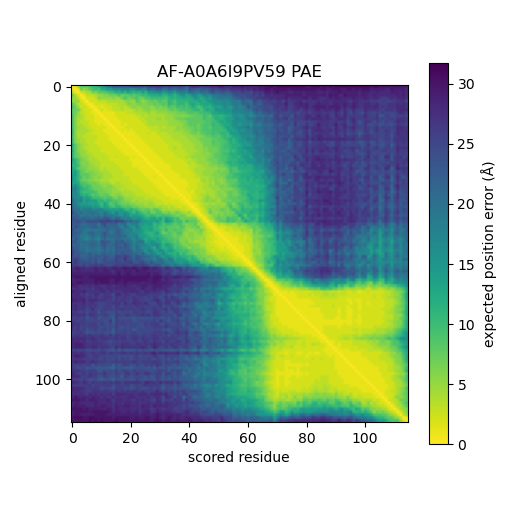
ATOM 815 O O . GLN A 1 101 ? -11.453 -3.453 32.915 1.00 95.44 101 GLN A O 1
ATOM 820 N N . CYS A 1 102 ? -12.631 -4.495 31.309 1.00 94.12 102 CYS A N 1
ATOM 821 C CA . CYS A 1 102 ? -11.519 -4.601 30.366 1.00 94.12 102 CYS A CA 1
ATOM 822 C C . CYS A 1 102 ? -10.961 -3.218 29.973 1.00 94.12 102 CYS A C 1
ATOM 824 O O . CYS A 1 102 ? -9.746 -2.989 30.021 1.00 94.12 102 CYS A O 1
ATOM 826 N N . VAL A 1 103 ? -11.84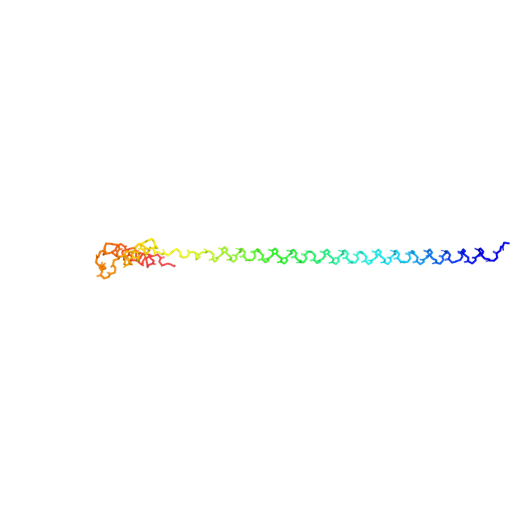2 -2.259 29.664 1.00 92.31 103 VAL A N 1
ATOM 827 C CA . VAL A 1 103 ? -11.450 -0.881 29.327 1.00 92.31 103 VAL A CA 1
ATOM 828 C C . VAL A 1 103 ? -10.755 -0.201 30.509 1.00 92.31 103 VAL A C 1
ATOM 830 O O . VAL A 1 103 ? -9.708 0.424 30.335 1.00 92.31 103 VAL A O 1
ATOM 833 N N . ASN A 1 104 ? -11.301 -0.332 31.718 1.00 92.31 104 ASN A N 1
ATOM 834 C CA . ASN A 1 104 ? -10.744 0.305 32.911 1.00 92.31 104 ASN A CA 1
ATOM 835 C C . ASN A 1 104 ? -9.390 -0.287 33.310 1.00 92.31 104 ASN A C 1
ATOM 837 O O . ASN A 1 104 ? -8.467 0.471 33.606 1.00 92.31 104 ASN A O 1
ATOM 841 N N . ASN A 1 105 ? -9.240 -1.611 33.252 1.00 90.06 105 ASN A N 1
ATOM 842 C CA . ASN A 1 105 ? -7.965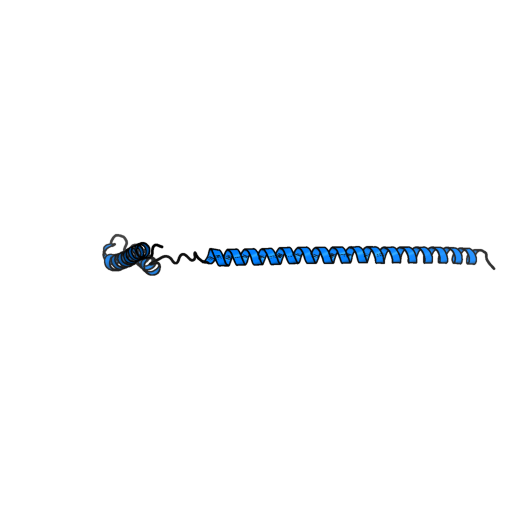 -2.277 33.514 1.00 90.06 105 ASN A CA 1
ATOM 843 C C . ASN A 1 105 ? -6.898 -1.818 32.508 1.00 90.06 105 ASN A C 1
ATOM 845 O O . ASN A 1 105 ? -5.786 -1.456 32.877 1.00 90.06 105 ASN A O 1
ATOM 849 N N . THR A 1 106 ? -7.267 -1.703 31.231 1.00 86.00 106 THR A N 1
ATOM 850 C CA . THR A 1 106 ? -6.363 -1.198 30.190 1.00 86.00 106 THR A CA 1
ATOM 851 C C . THR A 1 106 ? -5.943 0.247 30.447 1.00 86.00 106 THR A C 1
ATOM 853 O O . THR A 1 106 ? -4.755 0.560 30.363 1.00 86.00 106 THR A O 1
ATOM 856 N N . LYS A 1 107 ? -6.890 1.131 30.790 1.00 85.06 107 LYS A N 1
ATOM 857 C CA . LYS A 1 107 ? -6.596 2.529 31.143 1.00 85.06 107 LYS A CA 1
ATOM 858 C C . LYS A 1 107 ? -5.632 2.607 32.327 1.00 85.06 107 LYS A C 1
ATOM 860 O O . LYS A 1 107 ? -4.641 3.324 32.249 1.00 85.06 107 LYS A O 1
ATOM 865 N N . GLN A 1 108 ? -5.881 1.839 33.389 1.00 82.81 108 GLN A N 1
ATOM 866 C CA . GLN A 1 108 ? -5.002 1.794 34.561 1.00 82.81 108 GLN A CA 1
ATOM 867 C C . GLN A 1 108 ? -3.612 1.241 34.223 1.00 82.81 108 GLN A C 1
ATOM 869 O O . GLN A 1 108 ? -2.612 1.814 34.647 1.00 82.81 108 GLN A O 1
ATOM 874 N N . ASN A 1 109 ? -3.524 0.184 33.415 1.00 76.44 109 ASN A N 1
ATOM 875 C CA . ASN A 1 109 ? -2.243 -0.389 33.002 1.00 76.44 109 ASN A CA 1
ATOM 876 C C . ASN A 1 109 ? -1.437 0.586 32.139 1.00 76.44 109 ASN A C 1
ATOM 878 O O . ASN A 1 109 ? -0.249 0.753 32.387 1.00 76.44 109 ASN A O 1
ATOM 882 N N . LYS A 1 110 ? -2.076 1.304 31.204 1.00 71.94 110 LYS A N 1
ATOM 883 C CA . LYS A 1 110 ? -1.415 2.351 30.404 1.00 71.94 110 LYS A CA 1
ATOM 884 C C . LYS A 1 110 ? -0.895 3.510 31.257 1.00 71.94 110 LYS A C 1
ATOM 886 O O . LYS A 1 110 ? 0.182 4.015 30.966 1.00 71.94 110 LYS A O 1
ATOM 891 N N . LEU A 1 111 ? -1.617 3.900 32.310 1.00 66.94 111 LEU A N 1
ATOM 892 C CA . LEU A 1 111 ? -1.161 4.921 33.264 1.00 66.94 111 LEU A CA 1
ATOM 893 C C . LEU A 1 111 ? 0.012 4.433 34.134 1.00 66.94 111 LEU A C 1
ATOM 895 O O . LEU A 1 111 ? 0.855 5.236 34.515 1.00 66.94 111 LEU A O 1
ATOM 899 N N . ARG A 1 112 ? 0.090 3.129 34.437 1.00 60.38 112 ARG A N 1
ATOM 900 C CA . ARG A 1 112 ? 1.179 2.530 35.234 1.00 60.38 112 ARG A CA 1
ATOM 901 C C . ARG A 1 112 ? 2.451 2.256 34.431 1.00 60.38 112 ARG A C 1
ATOM 903 O O . ARG A 1 112 ? 3.531 2.280 35.007 1.00 60.38 112 ARG A O 1
ATOM 910 N N . THR A 1 113 ? 2.339 1.974 33.134 1.00 59.50 113 THR A N 1
ATOM 911 C CA . THR A 1 113 ? 3.480 1.673 32.247 1.00 59.50 113 THR A CA 1
ATOM 912 C C . THR A 1 113 ? 3.964 2.885 31.446 1.00 59.50 113 THR A C 1
ATOM 914 O O . THR A 1 113 ? 4.687 2.705 30.471 1.00 59.50 113 THR A O 1
ATOM 917 N N . GLY A 1 114 ? 3.522 4.098 31.788 1.00 48.09 114 GLY A N 1
ATOM 918 C CA . GLY A 1 114 ? 3.933 5.326 31.108 1.00 48.09 114 GLY A CA 1
ATOM 919 C C . GLY A 1 114 ? 5.391 5.679 31.401 1.00 48.09 114 GLY A C 1
ATOM 920 O O . GLY A 1 114 ? 5.673 6.295 32.426 1.00 48.09 114 GLY A O 1
ATOM 921 N N . GLY A 1 115 ? 6.280 5.279 30.491 1.00 39.72 115 GLY A N 1
ATOM 922 C CA . GLY A 1 115 ? 7.599 5.860 30.240 1.00 39.72 115 GLY A CA 1
ATOM 923 C C . GLY A 1 115 ? 7.643 6.399 28.818 1.00 39.72 115 GLY A C 1
ATOM 924 O O . GLY A 1 115 ? 7.007 5.763 27.943 1.00 39.72 115 GLY A O 1
#

Mean predicted aligned error: 15.52 Å

Solvent-accessible surface area (backbone atoms only — not comparable to full-atom values): 6508 Å² total; per-residue (Å²): 131,68,72,68,62,57,56,53,54,52,51,51,52,53,48,52,53,53,50,52,53,50,51,54,49,52,54,52,53,50,52,53,49,53,54,51,52,50,54,48,53,54,51,54,50,55,52,53,53,51,49,52,53,51,52,50,54,49,47,65,66,58,60,74,64,70,69,71,61,81,57,47,69,46,53,51,52,42,53,50,43,44,70,75,28,70,97,45,58,76,80,37,48,67,52,50,50,52,38,51,50,49,52,50,52,49,54,53,49,54,68,73,67,70,124

Foldseek 3Di:
DDPVVVVVVVVVVVVVVVVVVVVVVVVVVVVVVVVVVVVVVVVVVVVVVVVVVVVVVVCVVVVVPPVVPQCVVLVVVLVVVCVVQPVNSVVSVVSVVVSVVSVVVVVVVCVVPPD